Protein AF-A0A221ST46-F1 (afdb_monomer)

Organism: NCBI:txid317577

Foldseek 3Di:
DDDDDPPPPPDPPQVVVVVVLLVLLCVLLVVLLVLLVVLLVLLVVCLVVVDLPVVQVCLVVLVVSLVVNVVVLVVVVVVLVPDDDPVVSPVSVVSSVLSVLLSVLSVVLSCLSNDPDHHGSVSSVVSNVSSVVSNVSSVVSVVVSVVVD

Secondary structure (DSSP, 8-state):
----------SHHHHHHHHHHHHHHHHHHHHHHHHHHHHHHHHHHHHHH---HHHHHHHHHHHHHHHHHHHHHHHHHHHHTS---HHHHHHHHHHHHHHHHHHHHHHHHHHHHSSSSPPPHHHHHHHHHHHHHHHHHHHHHHHHHHTT-

Nearest PDB structures (foldseek):
  7u4t-assembly1_5  TM=3.570E-01  e=5.614E-01  Homo sapiens
  6s37-assembly1_A  TM=5.635E-01  e=2.464E+00  Pseudomonas putida KT2440
  9brq-assembly1_m  TM=3.184E-01  e=1.892E+00  Mus musculus
  7unf-assembly1_4  TM=3.065E-01  e=1.453E+00  Homo sapiens
  6wm4-assembly1_1  TM=3.614E-01  e=2.738E+00  Homo sapiens

Solvent-accessible surface area (backbone atoms only — not comparable to full-atom values): 8547 Å² total; per-residue (Å²): 138,90,86,80,86,80,78,84,87,76,69,80,76,57,62,60,54,55,54,55,44,55,54,50,49,54,64,52,51,51,62,50,48,51,51,41,52,51,54,32,53,54,34,50,52,22,50,71,72,64,50,58,68,71,56,56,74,44,33,68,57,53,53,50,54,54,59,58,47,56,61,53,50,54,53,49,59,56,60,60,76,50,93,60,60,71,75,67,41,51,61,49,47,53,50,50,52,54,50,50,52,40,52,51,51,48,48,53,37,52,50,57,58,54,42,98,56,84,62,49,67,68,55,35,48,51,38,34,52,53,33,48,52,41,41,51,51,49,52,52,52,55,52,54,65,61,76,73,114

pLDDT: mean 78.0, std 14.66, range [41.09, 95.19]

Mean predicted aligned error: 9.21 Å

Radius of gyration: 20.74 Å; Cα contacts (8 Å, |Δi|>4): 78; chains: 1; bounding box: 50×20×80 Å

Sequence (149 aa):
MVLGAVLVLGGAGAQSNDAAMNAKIARLSGPLSALVVEVHQKLYAAATTGDAAPLRQSCAAWTADVKTFDPLFTAEYTAFLTPLNWATATRTYEWLTNVTHLAMDLKVVVGAVCGTNAPTRAELLSAYAVASNASALNRQMALQLQTTK

Structure (mmCIF, N/CA/C/O backbone):
data_AF-A0A221ST46-F1
#
_entry.id   AF-A0A221ST46-F1
#
loop_
_atom_site.group_PDB
_atom_site.id
_atom_site.type_symbol
_atom_site.label_atom_id
_atom_site.label_alt_id
_atom_site.label_comp_id
_atom_site.label_asym_id
_atom_site.label_entity_id
_atom_site.label_seq_id
_atom_site.pdbx_PDB_ins_code
_atom_site.Cartn_x
_atom_site.Cartn_y
_atom_site.Cartn_z
_atom_site.occupancy
_atom_site.B_iso_or_equiv
_atom_site.auth_seq_id
_atom_site.auth_comp_id
_atom_site.auth_asym_id
_atom_site.auth_atom_id
_atom_site.pdbx_PDB_model_num
ATOM 1 N N . MET A 1 1 ? -32.747 -5.914 59.641 1.00 41.09 1 MET A N 1
ATOM 2 C CA . MET A 1 1 ? -32.373 -6.636 58.407 1.00 41.09 1 MET A CA 1
ATOM 3 C C . MET A 1 1 ? -31.447 -5.720 57.625 1.00 41.09 1 MET A C 1
ATOM 5 O O . MET A 1 1 ? -31.880 -4.637 57.262 1.00 41.09 1 MET A O 1
ATOM 9 N N . VAL A 1 2 ? -30.171 -6.081 57.479 1.00 46.41 2 VAL A N 1
ATOM 10 C CA . VAL A 1 2 ? -29.172 -5.310 56.720 1.00 46.41 2 VAL A CA 1
ATOM 11 C C . VAL A 1 2 ? -28.729 -6.179 55.549 1.00 46.41 2 VAL A C 1
ATOM 13 O O . VAL A 1 2 ? -28.072 -7.186 55.774 1.00 46.41 2 VAL A O 1
ATOM 16 N N . LEU A 1 3 ? -29.138 -5.814 54.335 1.00 48.19 3 LEU A N 1
ATOM 17 C CA . LEU A 1 3 ? -28.673 -6.297 53.024 1.00 48.19 3 LEU A CA 1
ATOM 18 C C . LEU A 1 3 ? -29.292 -5.315 52.013 1.00 48.19 3 LEU A C 1
ATOM 20 O O . LEU A 1 3 ? -30.501 -5.131 52.037 1.00 48.19 3 LEU A O 1
ATOM 24 N N . GLY A 1 4 ? -28.604 -4.583 51.143 1.00 42.38 4 GLY A N 1
ATOM 25 C CA . GLY A 1 4 ? -27.230 -4.619 50.653 1.00 42.38 4 GLY A CA 1
ATOM 26 C C . GLY A 1 4 ? -27.321 -4.200 49.182 1.00 42.38 4 GLY A C 1
ATOM 27 O O . GLY A 1 4 ? -27.685 -5.015 48.342 1.00 42.38 4 GLY A O 1
ATOM 28 N N . ALA A 1 5 ? -27.105 -2.917 48.876 1.00 55.50 5 ALA A N 1
ATOM 29 C CA . ALA A 1 5 ? -27.170 -2.399 47.511 1.00 55.50 5 ALA A CA 1
ATOM 30 C C . ALA A 1 5 ? -25.975 -2.929 46.702 1.00 55.50 5 ALA A C 1
ATOM 32 O O . ALA A 1 5 ? -24.837 -2.519 46.921 1.00 55.50 5 ALA A O 1
ATOM 33 N N . VAL A 1 6 ? -26.230 -3.854 45.775 1.00 51.03 6 VAL A N 1
ATOM 34 C CA . VAL A 1 6 ? -25.237 -4.292 44.788 1.00 51.03 6 VAL A CA 1
ATOM 35 C C . VAL A 1 6 ? -25.094 -3.180 43.749 1.00 51.03 6 VAL A C 1
ATOM 37 O O . VAL A 1 6 ? -25.898 -3.051 42.829 1.00 51.03 6 VAL A O 1
ATOM 40 N N . LEU A 1 7 ? -24.073 -2.343 43.926 1.00 48.69 7 LEU A N 1
ATOM 41 C CA . LEU A 1 7 ? -23.600 -1.401 42.915 1.00 48.69 7 LEU A CA 1
ATOM 42 C C . LEU A 1 7 ? -22.943 -2.193 41.776 1.00 48.69 7 LEU A C 1
ATOM 44 O O . LEU A 1 7 ? -21.809 -2.653 41.900 1.00 48.69 7 LEU A O 1
ATOM 48 N N . VAL A 1 8 ? -23.647 -2.345 40.654 1.00 54.66 8 VAL A N 1
ATOM 49 C CA . VAL A 1 8 ? -23.065 -2.834 39.396 1.00 54.66 8 VAL A CA 1
ATOM 50 C C . VAL A 1 8 ? -22.196 -1.716 38.806 1.00 54.66 8 VAL A C 1
ATOM 52 O O . VAL A 1 8 ? -22.624 -0.941 37.957 1.00 54.66 8 VAL A O 1
ATOM 55 N N . LEU A 1 9 ? -20.960 -1.602 39.295 1.00 55.19 9 LEU A N 1
ATOM 56 C CA . LEU A 1 9 ? -19.899 -0.768 38.721 1.00 55.19 9 LEU A CA 1
ATOM 57 C C . LEU A 1 9 ? -19.158 -1.553 37.625 1.00 55.19 9 LEU A C 1
ATOM 59 O O . LEU A 1 9 ? -17.992 -1.904 37.775 1.00 55.19 9 LEU A O 1
ATOM 63 N N . GLY A 1 10 ? -19.837 -1.860 36.520 1.00 48.75 10 GLY A N 1
ATOM 64 C CA . GLY A 1 10 ? -19.230 -2.539 35.373 1.00 48.75 10 GLY A CA 1
ATOM 65 C C . GLY A 1 10 ? -19.700 -1.914 34.067 1.00 48.75 10 GLY A C 1
ATOM 66 O O . GLY A 1 10 ? -20.799 -2.209 33.619 1.00 48.75 10 GLY A O 1
ATOM 67 N N . GLY A 1 11 ? -18.893 -1.041 33.455 1.00 50.38 11 GLY A N 1
ATOM 68 C CA . GLY A 1 11 ? -19.221 -0.526 32.117 1.00 50.38 11 GLY A CA 1
ATOM 69 C C . GLY A 1 11 ? -18.388 0.640 31.582 1.00 50.38 11 GLY A C 1
ATOM 70 O O . GLY A 1 11 ? -18.339 0.826 30.372 1.00 50.38 11 GLY A O 1
ATOM 71 N N . ALA A 1 12 ? -17.683 1.401 32.424 1.00 49.44 12 ALA A N 1
ATOM 72 C CA . ALA A 1 12 ? -16.954 2.584 31.944 1.00 49.44 12 ALA A CA 1
ATOM 73 C C . ALA A 1 12 ? -15.641 2.260 31.192 1.00 49.44 12 ALA A C 1
ATOM 75 O O . ALA A 1 12 ? -15.182 3.064 30.388 1.00 49.44 12 ALA A O 1
ATOM 76 N N . GLY A 1 13 ? -15.041 1.084 31.413 1.00 51.25 13 GLY A N 1
ATOM 77 C CA . GLY A 1 13 ? -13.749 0.709 30.814 1.00 51.25 13 GLY A CA 1
ATOM 78 C C . GLY A 1 13 ? -13.808 0.098 29.405 1.00 51.25 13 GLY A C 1
ATOM 79 O O . GLY A 1 13 ? -12.760 -0.122 28.809 1.00 51.25 13 GLY A O 1
ATOM 80 N N . ALA A 1 14 ? -14.997 -0.208 28.872 1.00 48.97 14 ALA A N 1
ATOM 81 C CA . ALA A 1 14 ? -15.135 -0.876 27.571 1.00 48.97 14 ALA A CA 1
ATOM 82 C C . ALA A 1 14 ? -15.186 0.116 26.390 1.00 48.97 14 ALA A C 1
ATOM 84 O O . ALA A 1 14 ? -14.506 -0.093 25.391 1.00 48.97 14 ALA A O 1
ATOM 85 N N . GLN A 1 15 ? -15.907 1.238 26.527 1.00 51.91 15 GLN A N 1
ATOM 86 C CA . GLN A 1 15 ? -16.048 2.236 25.451 1.00 51.91 15 GLN A CA 1
ATOM 87 C C . GLN A 1 15 ? -14.747 2.985 25.122 1.00 51.91 15 GLN A C 1
ATOM 89 O O . GLN A 1 15 ? -14.538 3.376 23.972 1.00 51.91 15 GLN A O 1
ATOM 94 N N . SER A 1 16 ? -13.858 3.189 26.101 1.00 54.56 16 SER A N 1
ATOM 95 C CA . SER A 1 16 ? -12.590 3.901 25.882 1.00 54.56 16 SER A CA 1
ATOM 96 C C . SER A 1 16 ? -11.632 3.122 24.978 1.00 54.56 16 SER A C 1
ATOM 98 O O . SER A 1 16 ? -10.941 3.721 24.152 1.00 54.56 16 SER A O 1
ATOM 100 N N . ASN A 1 17 ? -11.625 1.792 25.093 1.00 61.56 17 ASN A N 1
ATOM 101 C CA . ASN A 1 17 ? -10.769 0.925 24.291 1.00 61.56 17 ASN A CA 1
ATOM 102 C C . ASN A 1 17 ? -11.250 0.851 22.838 1.00 61.56 17 ASN A C 1
ATOM 104 O O . ASN A 1 17 ? -10.424 0.960 21.937 1.00 61.56 17 ASN A O 1
ATOM 108 N N . ASP A 1 18 ? -12.562 0.772 22.597 1.00 63.28 18 ASP A N 1
ATOM 109 C CA . ASP 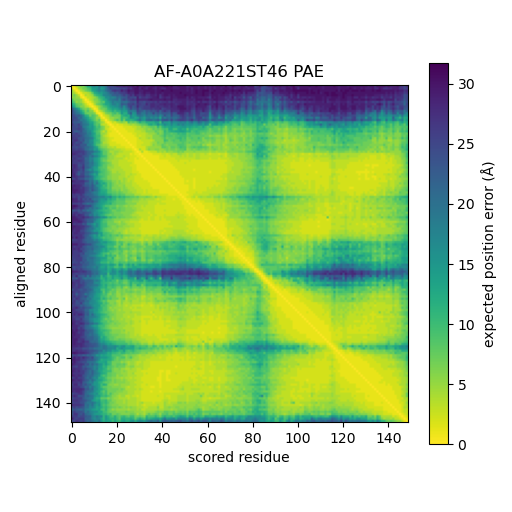A 1 18 ? -13.130 0.732 21.241 1.00 63.28 18 ASP A CA 1
ATOM 110 C C . ASP A 1 18 ? -12.909 2.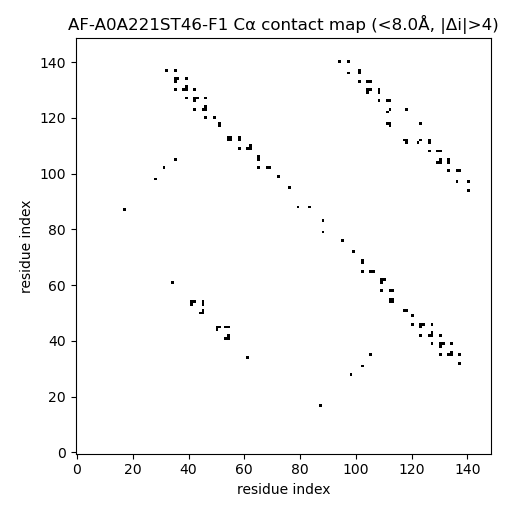056 20.480 1.00 63.28 18 ASP A C 1
ATOM 112 O O . ASP A 1 18 ? -12.592 2.062 19.289 1.00 63.28 18 ASP A O 1
ATOM 116 N N . ALA A 1 19 ? -13.003 3.201 21.165 1.00 67.62 19 ALA A N 1
ATOM 117 C CA . ALA A 1 19 ? -12.742 4.509 20.561 1.00 67.62 19 ALA A CA 1
ATOM 118 C C . ALA A 1 19 ? -11.255 4.711 20.216 1.00 67.62 19 ALA A C 1
ATOM 120 O O . ALA A 1 19 ? -10.924 5.147 19.108 1.00 67.62 19 ALA A O 1
ATOM 121 N N . ALA A 1 20 ? -10.351 4.355 21.137 1.00 67.31 20 ALA A N 1
ATOM 122 C CA . ALA A 1 20 ? -8.912 4.358 20.875 1.00 67.31 20 ALA A CA 1
ATOM 123 C C . ALA A 1 20 ? -8.558 3.407 19.722 1.00 67.31 20 ALA A C 1
ATOM 125 O O . ALA A 1 20 ? -7.685 3.712 18.907 1.00 67.31 20 ALA A O 1
ATOM 126 N N . MET A 1 21 ? -9.284 2.292 19.620 1.00 66.81 21 MET A N 1
ATOM 127 C CA . MET A 1 21 ? -9.094 1.302 18.579 1.00 66.81 21 MET A CA 1
ATOM 128 C C . MET A 1 21 ? -9.465 1.809 17.194 1.00 66.81 21 MET A C 1
ATOM 130 O O . MET A 1 21 ? -8.656 1.780 16.269 1.00 66.81 21 MET A O 1
ATOM 134 N N . ASN A 1 22 ? -10.673 2.348 17.066 1.00 71.44 22 ASN A N 1
ATOM 135 C CA . ASN A 1 22 ? -11.157 2.905 15.811 1.00 71.44 22 ASN A CA 1
ATOM 136 C C . ASN A 1 22 ? -10.280 4.074 15.339 1.00 71.44 22 ASN A C 1
ATOM 138 O O . ASN A 1 22 ? -10.029 4.218 14.142 1.00 71.44 22 ASN A O 1
ATOM 142 N N . ALA A 1 23 ? -9.744 4.871 16.270 1.00 73.25 23 ALA A N 1
ATOM 143 C CA . ALA A 1 23 ? -8.786 5.925 15.951 1.00 73.25 23 ALA A CA 1
ATOM 144 C C . ALA A 1 23 ? -7.456 5.373 15.403 1.00 73.25 23 ALA A C 1
ATOM 146 O O . ALA A 1 23 ? -6.908 5.939 14.456 1.00 73.25 23 ALA A O 1
ATOM 147 N N . LYS A 1 24 ? -6.939 4.270 15.960 1.00 71.12 24 LYS A N 1
ATOM 148 C CA . LYS A 1 24 ? -5.737 3.589 15.448 1.00 71.12 24 LYS A CA 1
ATOM 149 C C . LYS A 1 24 ? -5.972 2.982 14.070 1.00 71.12 24 LYS A C 1
ATOM 151 O O . LYS A 1 24 ? -5.177 3.217 13.163 1.00 71.12 24 LYS A O 1
ATOM 156 N N . ILE A 1 25 ? -7.090 2.275 13.906 1.00 71.88 25 ILE A N 1
ATOM 157 C CA . ILE A 1 25 ? -7.492 1.676 12.634 1.00 71.88 25 ILE A CA 1
ATOM 158 C C . ILE A 1 25 ? -7.547 2.749 11.547 1.00 71.88 25 ILE A C 1
ATOM 160 O O . ILE A 1 25 ? -6.866 2.607 10.538 1.00 71.88 25 ILE A O 1
ATOM 164 N N . ALA A 1 26 ? -8.252 3.860 11.782 1.00 73.75 26 ALA A N 1
ATOM 165 C CA . ALA A 1 26 ? -8.367 4.948 10.812 1.00 73.75 26 ALA A CA 1
ATOM 166 C C . ALA A 1 26 ? -7.010 5.579 10.441 1.00 73.75 26 ALA A C 1
ATOM 168 O O . ALA A 1 26 ? -6.767 5.886 9.271 1.00 73.75 26 ALA A O 1
ATOM 169 N N . ARG A 1 27 ? -6.115 5.759 11.424 1.00 74.81 27 ARG A N 1
ATOM 170 C CA . ARG A 1 27 ? -4.769 6.321 11.210 1.00 74.81 27 ARG A CA 1
ATOM 171 C C . ARG A 1 27 ? -3.883 5.426 10.347 1.00 74.81 27 ARG A C 1
ATOM 173 O O . ARG A 1 27 ? -3.086 5.954 9.581 1.00 74.81 27 ARG A O 1
ATOM 180 N N . LEU A 1 28 ? -4.016 4.106 10.464 1.00 74.38 28 LEU A N 1
ATOM 181 C CA . LEU A 1 28 ? -3.213 3.141 9.707 1.00 74.38 28 LEU A CA 1
ATOM 182 C C . LEU A 1 28 ? -3.844 2.809 8.351 1.00 74.38 28 LEU A C 1
ATOM 184 O O . LEU A 1 28 ? -3.143 2.730 7.345 1.00 74.38 28 LEU A O 1
ATOM 188 N N . SER A 1 29 ? -5.171 2.666 8.301 1.00 78.06 29 SER A N 1
ATOM 189 C CA . SER A 1 29 ? -5.891 2.275 7.089 1.00 78.06 29 SER A CA 1
ATOM 190 C C . SER A 1 29 ? -5.889 3.364 6.021 1.00 78.06 29 SER A C 1
ATOM 192 O O . SER A 1 29 ? -5.891 3.040 4.840 1.00 78.06 29 SER A O 1
ATOM 194 N N . GLY A 1 30 ? -5.887 4.648 6.400 1.00 81.31 30 GLY A N 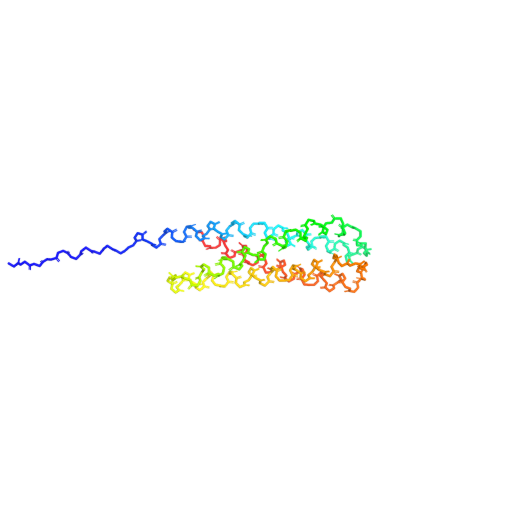1
ATOM 195 C CA . GLY A 1 30 ? -5.909 5.765 5.447 1.00 81.31 30 GLY A CA 1
ATOM 196 C C . GLY A 1 30 ? -4.667 5.817 4.544 1.00 81.31 30 GLY A C 1
ATOM 197 O O . GLY A 1 30 ? -4.802 5.642 3.331 1.00 81.31 30 GLY A O 1
ATOM 198 N N . PRO A 1 31 ? -3.459 6.017 5.106 1.00 86.50 31 PRO A N 1
ATOM 199 C CA . PRO A 1 31 ? -2.216 6.074 4.335 1.00 86.50 31 PRO A CA 1
ATOM 200 C C . PRO A 1 31 ? -1.932 4.784 3.562 1.00 86.50 31 PRO A C 1
ATOM 202 O O . PRO A 1 31 ? -1.534 4.832 2.401 1.00 86.50 31 PRO A O 1
ATOM 205 N N . LEU A 1 32 ? -2.197 3.627 4.177 1.00 85.62 32 LEU A N 1
ATOM 206 C CA . LEU A 1 32 ? -2.004 2.332 3.533 1.00 85.62 32 LEU A CA 1
ATOM 207 C C . LEU A 1 32 ? -2.938 2.160 2.326 1.00 85.62 32 LEU A C 1
ATOM 209 O O . LEU A 1 32 ? -2.488 1.793 1.245 1.00 85.62 32 LEU A O 1
ATOM 213 N N . SER A 1 33 ? -4.224 2.487 2.483 1.00 88.12 33 SER A N 1
ATOM 214 C CA . SER A 1 33 ? -5.210 2.443 1.398 1.00 88.12 33 SER A CA 1
ATOM 215 C C . SER A 1 33 ? -4.818 3.350 0.231 1.00 88.12 33 SER A C 1
ATOM 217 O O . SER A 1 33 ? -4.904 2.936 -0.926 1.00 88.12 33 SER A O 1
ATOM 219 N N . ALA A 1 34 ? -4.331 4.560 0.525 1.00 89.00 34 ALA A N 1
ATOM 220 C CA . ALA A 1 34 ? -3.848 5.487 -0.494 1.00 89.00 34 ALA A CA 1
ATOM 221 C C . ALA A 1 34 ? -2.665 4.899 -1.282 1.00 89.00 34 ALA A C 1
ATOM 223 O O . ALA A 1 34 ? -2.702 4.895 -2.513 1.00 89.00 34 ALA A O 1
ATOM 224 N N . LEU A 1 35 ? -1.676 4.325 -0.586 1.00 91.56 35 LEU A N 1
ATOM 225 C CA . LEU A 1 35 ? -0.522 3.689 -1.222 1.00 91.56 35 LEU A CA 1
ATOM 226 C C . LEU A 1 35 ? -0.935 2.506 -2.112 1.00 91.56 35 LEU A C 1
ATOM 228 O O . LEU A 1 35 ? -0.466 2.397 -3.242 1.00 91.56 35 LEU A O 1
ATOM 232 N N . VAL A 1 36 ? -1.849 1.644 -1.651 1.00 92.06 36 VAL A N 1
ATOM 233 C CA . VAL A 1 36 ? -2.365 0.512 -2.448 1.00 92.06 36 VAL A CA 1
ATOM 234 C C . VAL A 1 36 ? -3.002 0.985 -3.743 1.00 92.06 36 VAL A C 1
ATOM 236 O O . VAL A 1 36 ? -2.744 0.423 -4.809 1.00 92.06 36 VAL A O 1
ATOM 239 N N . VAL A 1 37 ? -3.859 2.002 -3.654 1.00 92.31 37 VAL A N 1
ATOM 240 C CA . VAL A 1 37 ? -4.556 2.553 -4.818 1.00 92.31 37 VAL A CA 1
ATOM 241 C C . VAL A 1 37 ? -3.556 3.164 -5.794 1.00 92.31 37 VAL A C 1
ATOM 243 O O . VAL A 1 37 ? -3.646 2.900 -6.993 1.00 92.31 37 VAL A O 1
ATOM 246 N N . GLU A 1 38 ? -2.582 3.922 -5.296 1.00 94.19 38 GLU A N 1
ATOM 247 C CA . GLU A 1 38 ? -1.541 4.527 -6.124 1.00 94.19 38 GLU A CA 1
ATOM 248 C C . GLU A 1 38 ? -0.697 3.468 -6.850 1.00 94.19 38 GLU A C 1
ATOM 250 O O . GLU A 1 38 ? -0.545 3.530 -8.075 1.00 94.19 38 GLU A O 1
ATOM 255 N N . VAL A 1 39 ? -0.181 2.476 -6.115 1.00 93.69 39 VAL A N 1
ATOM 256 C CA . VAL A 1 39 ? 0.627 1.377 -6.668 1.00 93.69 39 VAL A CA 1
ATOM 257 C C . VAL A 1 39 ? -0.163 0.626 -7.736 1.00 93.69 39 VAL A C 1
ATOM 259 O O . VAL A 1 39 ? 0.349 0.406 -8.834 1.00 93.69 39 VAL A O 1
ATOM 262 N N . HIS A 1 40 ? -1.430 0.303 -7.464 1.00 94.50 40 HIS A N 1
ATOM 263 C CA . HIS A 1 40 ? -2.310 -0.362 -8.423 1.00 94.50 40 HIS A CA 1
ATOM 264 C C . HIS A 1 40 ? -2.491 0.454 -9.711 1.00 94.50 40 HIS A C 1
ATOM 266 O O . HIS A 1 40 ? -2.335 -0.085 -10.807 1.00 94.50 40 HIS A O 1
ATOM 272 N N . GLN A 1 41 ? -2.801 1.750 -9.601 1.00 95.19 41 GLN A N 1
ATOM 273 C CA . GLN A 1 41 ? -3.034 2.617 -10.761 1.00 95.19 41 GLN A CA 1
ATOM 274 C C . GLN A 1 41 ? -1.779 2.775 -11.624 1.00 95.19 41 GLN A C 1
ATOM 276 O O . GLN A 1 41 ? -1.852 2.652 -12.850 1.00 95.19 41 GLN A O 1
ATOM 281 N N . LYS A 1 42 ? -0.617 3.010 -11.002 1.00 94.19 42 LYS A N 1
ATOM 282 C CA . LYS A 1 42 ? 0.640 3.164 -11.744 1.00 94.19 42 LYS A CA 1
ATOM 283 C C . LYS A 1 42 ? 1.092 1.848 -12.379 1.00 94.19 42 LYS A C 1
ATOM 285 O O . LYS A 1 42 ? 1.574 1.866 -13.511 1.00 94.19 42 LYS A O 1
ATOM 290 N N . LEU A 1 43 ? 0.889 0.708 -11.712 1.00 93.00 43 LEU A N 1
ATOM 291 C CA . LEU A 1 43 ? 1.158 -0.611 -12.294 1.00 93.00 43 LEU A CA 1
ATOM 292 C C . LEU A 1 43 ? 0.241 -0.936 -13.463 1.00 93.00 43 LEU A C 1
ATOM 294 O O . LEU A 1 43 ? 0.719 -1.441 -14.472 1.00 93.00 43 LEU A O 1
ATOM 298 N N . TYR A 1 44 ? -1.049 -0.624 -13.357 1.00 93.94 44 TYR A N 1
ATOM 299 C CA . TYR A 1 44 ? -1.985 -0.797 -14.463 1.00 93.94 44 TYR A CA 1
ATOM 300 C C . TYR A 1 44 ? -1.539 -0.007 -15.699 1.00 93.94 44 TYR A C 1
ATOM 302 O O . TYR A 1 44 ? -1.487 -0.554 -16.805 1.00 93.94 44 TYR A O 1
ATOM 310 N N . ALA A 1 45 ? -1.162 1.262 -15.507 1.00 93.12 45 ALA A N 1
ATOM 311 C CA . ALA A 1 45 ? -0.657 2.104 -16.585 1.00 93.12 45 ALA A CA 1
ATOM 312 C C . ALA A 1 45 ? 0.597 1.488 -17.226 1.00 93.12 45 ALA A C 1
ATOM 314 O O . ALA A 1 45 ? 0.618 1.279 -18.437 1.00 93.12 45 ALA A O 1
ATOM 315 N N . ALA A 1 46 ? 1.589 1.109 -16.414 1.00 91.75 46 ALA A N 1
ATOM 316 C CA . ALA A 1 46 ? 2.830 0.498 -16.886 1.00 91.75 46 ALA A CA 1
ATOM 317 C C . ALA A 1 46 ? 2.617 -0.861 -17.576 1.00 91.75 46 ALA A C 1
ATOM 319 O O . ALA A 1 46 ? 3.249 -1.144 -18.589 1.00 91.75 46 ALA A O 1
ATOM 320 N N . ALA A 1 47 ? 1.713 -1.706 -17.075 1.00 89.69 47 ALA A N 1
ATOM 321 C CA . ALA A 1 47 ? 1.396 -3.000 -17.681 1.00 89.69 47 ALA A CA 1
ATOM 322 C C . ALA A 1 47 ? 0.667 -2.851 -19.030 1.00 89.69 47 ALA A C 1
ATOM 324 O O . ALA A 1 47 ? 0.848 -3.676 -19.932 1.00 89.69 47 ALA A O 1
ATOM 325 N N . THR A 1 48 ? -0.130 -1.789 -19.178 1.00 91.44 48 THR A N 1
ATOM 326 C CA . THR A 1 48 ? -0.859 -1.475 -20.413 1.00 91.44 48 THR A CA 1
ATOM 327 C C . THR A 1 48 ? 0.069 -0.894 -21.478 1.00 91.44 48 THR A C 1
ATOM 329 O O . THR A 1 48 ? 0.028 -1.326 -22.630 1.00 91.44 48 THR A O 1
ATOM 332 N N . THR A 1 49 ? 0.927 0.060 -21.105 1.00 91.19 49 THR A N 1
ATOM 333 C CA . THR A 1 49 ? 1.832 0.752 -22.039 1.00 91.19 49 THR A CA 1
ATOM 334 C C . THR A 1 49 ? 3.149 0.012 -22.269 1.00 91.19 49 THR A C 1
ATOM 336 O O . THR A 1 49 ? 3.800 0.223 -23.288 1.00 91.19 49 THR A O 1
ATOM 339 N N . GLY A 1 50 ? 3.551 -0.852 -21.337 1.00 87.12 50 GLY A N 1
ATOM 340 C CA . GLY A 1 50 ? 4.884 -1.451 -21.291 1.00 87.12 50 GLY A CA 1
ATOM 341 C C . GLY A 1 50 ? 5.978 -0.503 -20.782 1.00 87.12 50 GLY A C 1
ATOM 342 O O . GLY A 1 50 ? 7.147 -0.882 -20.813 1.00 87.12 50 GLY A O 1
ATOM 343 N N . ASP A 1 51 ? 5.634 0.705 -20.321 1.00 90.00 51 ASP A N 1
ATOM 344 C CA . ASP A 1 51 ? 6.597 1.690 -19.823 1.00 90.00 51 ASP A CA 1
ATOM 345 C C . ASP A 1 51 ? 6.695 1.671 -18.289 1.00 90.00 51 ASP A C 1
ATOM 347 O O . ASP A 1 51 ? 5.783 2.087 -17.574 1.00 90.00 51 ASP A O 1
ATOM 351 N N . ALA A 1 52 ? 7.843 1.219 -17.778 1.00 89.56 52 ALA A N 1
ATOM 352 C CA . ALA A 1 52 ? 8.149 1.183 -16.349 1.00 89.56 52 ALA A CA 1
ATOM 353 C C . ALA A 1 52 ? 8.816 2.470 -15.818 1.00 89.56 52 ALA A C 1
ATOM 355 O O . ALA A 1 52 ? 9.102 2.565 -14.622 1.00 89.56 52 ALA A O 1
ATOM 356 N N . ALA A 1 53 ? 9.105 3.472 -16.658 1.00 88.75 53 ALA A N 1
ATOM 357 C CA . ALA A 1 53 ? 9.753 4.707 -16.211 1.00 88.75 53 ALA A CA 1
ATOM 358 C C . ALA A 1 53 ? 8.979 5.456 -15.102 1.00 88.75 53 ALA A C 1
ATOM 360 O O . ALA A 1 53 ? 9.625 5.848 -14.123 1.00 88.75 53 ALA A O 1
ATOM 361 N N . PRO A 1 54 ? 7.637 5.591 -15.156 1.00 89.81 54 PRO A N 1
ATOM 362 C CA . PRO A 1 54 ? 6.866 6.246 -14.093 1.00 89.81 54 PRO A CA 1
ATOM 363 C C . PRO A 1 54 ? 6.921 5.506 -12.748 1.00 89.81 54 PRO A C 1
ATOM 365 O O . PRO A 1 54 ? 6.880 6.122 -11.680 1.00 89.81 54 PRO A O 1
ATOM 368 N N . LEU A 1 55 ? 7.050 4.176 -12.785 1.00 91.19 55 LEU A N 1
ATOM 369 C CA . LEU A 1 55 ? 7.186 3.364 -11.577 1.00 91.19 55 LEU A CA 1
ATOM 370 C C . LEU A 1 55 ? 8.498 3.675 -10.854 1.00 91.19 55 LEU A C 1
ATOM 372 O O . LEU A 1 55 ? 8.502 3.897 -9.646 1.00 91.19 55 LEU A O 1
ATOM 376 N N . ARG A 1 56 ? 9.599 3.799 -11.606 1.00 88.06 56 ARG A N 1
ATOM 377 C CA . ARG A 1 56 ? 10.926 4.112 -11.049 1.00 88.06 56 ARG A CA 1
ATOM 378 C C . ARG A 1 56 ? 10.972 5.461 -10.334 1.00 88.06 56 ARG A C 1
ATOM 380 O O . ARG A 1 56 ? 11.633 5.575 -9.309 1.00 88.06 56 ARG A O 1
ATOM 387 N N . GLN A 1 57 ? 10.233 6.459 -10.819 1.00 91.19 57 GLN A N 1
ATOM 388 C CA . GLN A 1 57 ? 10.116 7.762 -10.145 1.00 91.19 57 GLN A CA 1
ATOM 389 C C . GLN A 1 57 ? 9.411 7.661 -8.786 1.00 91.19 57 GLN A C 1
ATOM 391 O O . GLN A 1 57 ? 9.650 8.473 -7.898 1.00 91.19 57 GLN A O 1
ATOM 396 N N . SER A 1 58 ? 8.562 6.647 -8.617 1.00 93.62 58 SER A N 1
ATOM 397 C CA . SER A 1 58 ? 7.777 6.424 -7.399 1.00 93.62 58 SER A CA 1
ATOM 398 C C . SER A 1 58 ? 8.510 5.536 -6.385 1.00 93.62 58 SER A C 1
ATOM 400 O O . SER A 1 58 ? 8.146 5.501 -5.213 1.00 93.62 58 SER A O 1
ATOM 402 N N . CYS A 1 59 ? 9.582 4.857 -6.803 1.00 92.00 59 CYS A N 1
ATOM 403 C CA . CYS A 1 59 ? 10.255 3.836 -6.006 1.00 92.00 59 CYS A CA 1
ATOM 404 C C . CYS A 1 59 ? 10.859 4.329 -4.693 1.00 92.00 59 CYS A C 1
ATOM 406 O O . CYS A 1 59 ? 10.768 3.626 -3.686 1.00 92.00 59 CYS A O 1
ATOM 408 N N . ALA A 1 60 ? 11.461 5.520 -4.677 1.00 91.75 60 ALA A N 1
ATOM 409 C CA . ALA A 1 60 ? 12.030 6.075 -3.451 1.00 91.75 60 ALA A CA 1
ATOM 410 C C . ALA A 1 60 ? 10.944 6.325 -2.390 1.00 91.75 60 ALA A C 1
ATOM 412 O O . ALA A 1 60 ? 11.121 5.936 -1.236 1.00 91.75 60 ALA A O 1
ATOM 413 N N . ALA A 1 61 ? 9.813 6.907 -2.803 1.00 93.00 61 ALA A N 1
ATOM 414 C CA . ALA A 1 61 ? 8.670 7.172 -1.934 1.00 93.00 61 ALA A CA 1
ATOM 415 C C . ALA A 1 61 ? 8.036 5.864 -1.441 1.00 93.00 61 ALA A C 1
ATOM 417 O O . ALA A 1 61 ? 7.994 5.621 -0.241 1.00 93.00 61 ALA A O 1
ATOM 418 N N . TRP A 1 62 ? 7.680 4.957 -2.355 1.00 93.38 62 TRP A N 1
ATOM 419 C CA . TRP A 1 62 ? 7.055 3.681 -1.998 1.00 93.38 62 TRP A CA 1
ATOM 420 C C . TRP A 1 62 ? 7.918 2.829 -1.070 1.00 93.38 62 TRP A C 1
ATOM 422 O O . TRP A 1 62 ? 7.412 2.217 -0.134 1.00 93.38 62 TRP A O 1
ATOM 432 N N . THR A 1 63 ? 9.235 2.802 -1.293 1.00 91.81 63 THR A N 1
ATOM 433 C CA . THR A 1 63 ? 10.160 2.071 -0.418 1.00 91.81 63 THR A CA 1
ATOM 434 C C . THR A 1 63 ? 10.210 2.687 0.979 1.00 91.81 63 THR A C 1
ATOM 436 O O . THR A 1 63 ? 10.309 1.953 1.964 1.00 91.81 63 THR A O 1
ATOM 439 N N . ALA A 1 64 ? 10.164 4.018 1.085 1.00 89.88 64 ALA A N 1
ATOM 440 C CA . ALA A 1 64 ? 10.102 4.698 2.373 1.00 89.88 64 ALA A CA 1
ATOM 441 C C . ALA A 1 64 ? 8.779 4.391 3.088 1.00 89.88 64 ALA A C 1
ATOM 443 O O . ALA A 1 64 ? 8.810 3.949 4.235 1.00 89.88 64 ALA A O 1
ATOM 444 N N . ASP A 1 65 ? 7.647 4.511 2.395 1.00 89.81 65 ASP A N 1
ATOM 445 C CA . ASP A 1 65 ? 6.322 4.251 2.959 1.00 89.81 65 ASP A CA 1
ATOM 446 C C . ASP A 1 65 ? 6.205 2.802 3.456 1.00 89.81 65 ASP A C 1
ATOM 448 O O . ASP A 1 65 ? 5.899 2.570 4.626 1.00 89.81 65 ASP A O 1
ATOM 452 N N . VAL A 1 66 ? 6.571 1.809 2.636 1.00 88.12 66 VAL A N 1
ATOM 453 C CA . VAL A 1 66 ? 6.583 0.388 3.042 1.00 88.12 66 VAL A CA 1
ATOM 454 C C . VAL A 1 66 ? 7.458 0.155 4.280 1.00 88.12 66 VAL A C 1
ATOM 456 O O . VAL A 1 66 ? 7.060 -0.582 5.183 1.00 88.12 66 VAL A O 1
ATOM 459 N N . LYS A 1 67 ? 8.627 0.806 4.374 1.00 86.00 67 LYS A N 1
ATOM 460 C CA . LYS A 1 67 ? 9.499 0.710 5.559 1.00 86.00 67 LYS A CA 1
ATOM 461 C C . LYS A 1 67 ? 8.875 1.316 6.811 1.00 86.00 67 LYS A C 1
ATOM 463 O O . LYS A 1 67 ? 9.163 0.829 7.899 1.00 86.00 67 LYS A O 1
ATOM 468 N N . THR A 1 68 ? 8.062 2.363 6.686 1.00 84.50 68 THR A N 1
ATOM 469 C CA . THR A 1 68 ? 7.370 2.952 7.845 1.00 84.50 68 THR A CA 1
ATOM 470 C C . THR A 1 68 ? 6.283 2.037 8.390 1.00 84.50 68 THR A C 1
ATOM 472 O O . THR A 1 68 ? 6.090 1.956 9.601 1.00 84.50 68 THR A O 1
ATOM 475 N N . PHE A 1 69 ? 5.618 1.300 7.506 1.00 78.50 69 PHE A N 1
ATOM 476 C CA . PHE A 1 69 ? 4.521 0.416 7.856 1.00 78.50 69 PHE A CA 1
ATOM 477 C C . PHE A 1 69 ? 4.972 -0.849 8.617 1.00 78.50 69 PHE A C 1
ATOM 479 O O . PHE A 1 69 ? 4.305 -1.253 9.566 1.00 78.50 69 PHE A O 1
ATOM 486 N N . ASP A 1 70 ? 6.126 -1.432 8.273 1.00 71.00 70 ASP A N 1
ATOM 487 C CA . ASP A 1 70 ? 6.654 -2.686 8.858 1.00 71.00 70 ASP A CA 1
ATOM 488 C C . ASP A 1 70 ? 6.783 -2.662 10.416 1.00 71.00 70 ASP A C 1
ATOM 490 O O . ASP A 1 70 ? 6.171 -3.494 11.103 1.00 71.00 70 ASP A O 1
ATOM 494 N N . PRO A 1 71 ? 7.478 -1.682 11.041 1.00 70.56 71 PRO A N 1
ATOM 495 C CA . PRO A 1 71 ? 7.573 -1.598 12.501 1.00 70.56 71 PRO A CA 1
ATOM 496 C C . PRO A 1 71 ? 6.268 -1.139 13.164 1.00 70.56 71 PRO A C 1
ATOM 498 O O . PRO A 1 71 ? 5.983 -1.562 14.285 1.00 70.56 71 PRO A O 1
ATOM 501 N N . LEU A 1 72 ? 5.465 -0.304 12.490 1.00 68.44 72 LEU A N 1
ATOM 502 C CA . LEU A 1 72 ? 4.167 0.142 13.005 1.00 68.44 72 LEU A CA 1
ATOM 503 C C . LEU A 1 72 ? 3.211 -1.045 13.173 1.00 68.44 72 LEU A C 1
ATOM 505 O O . LEU A 1 72 ? 2.581 -1.173 14.220 1.00 68.44 72 LEU A O 1
ATOM 509 N N . PHE A 1 73 ? 3.156 -1.957 12.200 1.00 68.81 73 PHE A N 1
ATOM 510 C CA . PHE A 1 73 ? 2.319 -3.153 12.305 1.00 68.81 73 PHE A CA 1
ATOM 511 C C . PHE A 1 73 ? 2.804 -4.118 13.374 1.00 68.81 73 PHE A C 1
ATOM 513 O O . PHE A 1 73 ? 1.987 -4.638 14.128 1.00 68.81 73 PHE A O 1
ATOM 520 N N . THR A 1 74 ? 4.116 -4.319 13.489 1.00 69.88 74 THR A N 1
ATOM 521 C CA . THR A 1 74 ? 4.689 -5.192 14.524 1.00 69.88 74 THR A CA 1
ATOM 522 C C . THR A 1 74 ? 4.367 -4.676 15.930 1.00 69.88 74 THR A C 1
ATOM 524 O O . THR A 1 74 ? 3.954 -5.447 16.802 1.00 69.88 74 THR A O 1
ATOM 527 N N . ALA A 1 75 ? 4.512 -3.366 16.154 1.00 71.06 75 ALA A N 1
ATOM 528 C CA . ALA A 1 75 ? 4.214 -2.741 17.438 1.00 71.06 75 ALA A CA 1
ATOM 529 C C . ALA A 1 75 ? 2.722 -2.832 17.787 1.00 71.06 75 ALA A C 1
ATOM 531 O O . ALA A 1 75 ? 2.372 -3.219 18.903 1.00 71.06 75 ALA A O 1
ATOM 532 N N . GLU A 1 76 ? 1.846 -2.527 16.829 1.00 69.50 76 GLU A N 1
ATOM 533 C CA . GLU A 1 76 ? 0.403 -2.596 17.042 1.00 69.50 76 GLU A CA 1
ATOM 534 C C . GLU A 1 76 ? -0.033 -4.045 17.279 1.00 69.50 76 GLU A C 1
ATOM 536 O O . GLU A 1 76 ? -0.630 -4.317 18.317 1.00 69.50 76 GLU A O 1
ATOM 541 N N . TYR A 1 77 ? 0.359 -4.997 16.421 1.00 66.38 77 TYR A N 1
ATOM 542 C CA . TYR A 1 77 ? 0.059 -6.429 16.583 1.00 66.38 77 TYR A CA 1
ATOM 543 C C . TYR A 1 77 ? 0.468 -6.965 17.966 1.00 66.38 77 TYR A C 1
ATOM 545 O O . TYR A 1 77 ? -0.278 -7.716 18.590 1.00 66.38 77 TYR A O 1
ATOM 553 N N . THR A 1 78 ? 1.619 -6.531 18.490 1.00 67.31 78 THR A N 1
ATOM 554 C CA . THR A 1 78 ? 2.077 -6.916 19.836 1.00 67.31 78 THR A CA 1
ATOM 555 C C . THR A 1 78 ? 1.209 -6.293 20.934 1.00 67.31 78 THR A C 1
ATOM 557 O O . THR A 1 78 ? 0.819 -6.984 21.873 1.00 67.31 78 THR A O 1
ATOM 560 N N . ALA A 1 79 ? 0.852 -5.010 20.804 1.00 65.00 79 ALA A N 1
ATOM 561 C CA . ALA A 1 79 ? -0.028 -4.321 21.750 1.00 65.00 79 ALA A CA 1
ATOM 562 C C . ALA A 1 79 ? -1.445 -4.926 21.799 1.00 65.00 79 ALA A C 1
ATOM 564 O O . ALA A 1 79 ? -2.116 -4.841 22.829 1.00 65.00 79 ALA A O 1
ATOM 565 N N . PHE A 1 80 ? -1.881 -5.573 20.716 1.00 61.69 80 PHE A N 1
ATOM 566 C CA . PHE A 1 80 ? -3.180 -6.237 20.596 1.00 61.69 80 PHE A CA 1
ATOM 567 C C . PHE A 1 80 ? -3.308 -7.574 21.314 1.00 61.69 80 PHE A C 1
ATOM 569 O O . PHE A 1 80 ? -4.412 -7.945 21.710 1.00 61.69 80 PHE A O 1
ATOM 576 N N . LEU A 1 81 ? -2.203 -8.300 21.482 1.00 59.19 81 LEU A N 1
ATOM 577 C CA . LEU A 1 81 ? -2.204 -9.581 22.192 1.00 59.19 81 LEU A CA 1
ATOM 578 C C . LEU A 1 81 ? -2.294 -9.400 23.719 1.00 59.19 81 LEU A C 1
ATOM 580 O O . LEU A 1 81 ? -2.538 -10.360 24.447 1.00 59.19 81 LEU A O 1
ATOM 584 N N . THR A 1 82 ? -2.143 -8.168 24.208 1.00 59.62 82 THR A N 1
ATOM 585 C CA . THR A 1 82 ? -2.397 -7.772 25.600 1.00 59.62 82 THR A CA 1
ATOM 586 C C . THR A 1 82 ? -3.885 -7.437 25.821 1.00 59.62 82 THR A C 1
ATOM 588 O O . THR A 1 82 ? -4.555 -6.943 24.920 1.00 59.62 82 THR A O 1
ATOM 591 N N . PRO A 1 83 ? -4.457 -7.750 26.995 1.00 52.16 83 PRO A N 1
ATOM 592 C CA . PRO A 1 83 ? -5.752 -8.419 27.137 1.00 52.16 83 PRO A CA 1
ATOM 593 C C . PRO A 1 83 ? -6.957 -7.562 26.707 1.00 52.16 83 PRO A C 1
ATOM 595 O O . PRO A 1 83 ? -7.441 -6.719 27.463 1.00 52.16 83 PRO A O 1
ATOM 598 N N . LEU A 1 84 ? -7.495 -7.839 25.517 1.00 55.06 84 LEU A N 1
ATOM 599 C CA . LEU A 1 84 ? -8.821 -7.396 25.073 1.00 55.06 84 LEU A CA 1
ATOM 600 C C . LEU A 1 84 ? -9.886 -8.451 25.415 1.00 55.06 84 LEU A C 1
ATOM 602 O O . LEU A 1 84 ? -9.599 -9.644 25.515 1.00 55.06 84 LEU A O 1
ATOM 606 N N . ASN A 1 85 ? -11.144 -8.023 25.568 1.00 60.41 85 ASN A N 1
ATOM 607 C CA . ASN A 1 85 ? -12.269 -8.960 25.582 1.00 60.41 85 ASN A CA 1
ATOM 608 C C . ASN A 1 85 ? -12.336 -9.714 24.230 1.00 60.41 85 ASN A C 1
ATOM 610 O O . ASN A 1 85 ? -11.954 -9.173 23.190 1.00 60.41 85 ASN A O 1
ATOM 614 N N . TRP A 1 86 ? -12.838 -10.951 24.235 1.00 54.34 86 TRP A N 1
ATOM 615 C CA . TRP A 1 86 ? -12.792 -11.845 23.069 1.00 54.34 86 TRP A CA 1
ATOM 616 C C . TRP A 1 86 ? -13.525 -11.308 21.826 1.00 54.34 86 TRP A C 1
ATOM 618 O O . TRP A 1 86 ? -13.064 -11.521 20.709 1.00 54.34 86 TRP A O 1
ATOM 628 N N . ALA A 1 87 ? -14.634 -10.580 21.992 1.00 60.25 87 ALA A N 1
ATOM 629 C CA . ALA A 1 87 ? -15.445 -10.100 20.869 1.00 60.25 87 ALA A CA 1
ATOM 6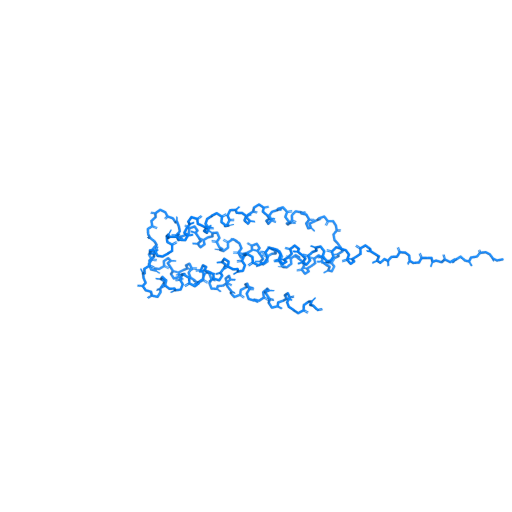30 C C . ALA A 1 87 ? -14.804 -8.910 20.130 1.00 60.25 87 ALA A C 1
ATOM 632 O O . ALA A 1 87 ? -14.831 -8.855 18.898 1.00 60.25 87 ALA A O 1
ATOM 633 N N . THR A 1 88 ? -14.202 -7.971 20.869 1.00 62.78 88 THR A N 1
ATOM 634 C CA . THR A 1 88 ? -13.397 -6.878 20.302 1.00 62.78 88 THR A CA 1
ATOM 635 C C . THR A 1 88 ? -12.090 -7.428 19.718 1.00 62.78 88 THR A C 1
ATOM 637 O O . THR A 1 88 ? -11.625 -6.946 18.683 1.00 62.78 88 THR A O 1
ATOM 640 N N . ALA A 1 89 ? -11.534 -8.489 20.314 1.00 63.31 89 ALA A N 1
ATOM 641 C CA . ALA A 1 89 ? -10.332 -9.148 19.815 1.00 63.31 89 ALA A CA 1
ATOM 642 C C . ALA A 1 89 ? -10.532 -9.790 18.430 1.00 63.31 89 ALA A C 1
ATOM 644 O O . ALA A 1 89 ? -9.691 -9.578 17.566 1.00 63.31 89 ALA A O 1
ATOM 645 N N . THR A 1 90 ? -11.636 -10.503 18.161 1.00 70.56 90 THR A N 1
ATOM 646 C CA . THR A 1 90 ? -11.824 -11.210 16.872 1.00 70.56 90 THR A CA 1
ATOM 647 C C . THR A 1 90 ? -11.880 -10.275 15.663 1.00 70.56 90 THR A C 1
ATOM 649 O O . THR A 1 90 ? -11.142 -10.476 14.702 1.00 70.56 90 THR A O 1
ATOM 652 N N . ARG A 1 91 ? -12.720 -9.230 15.70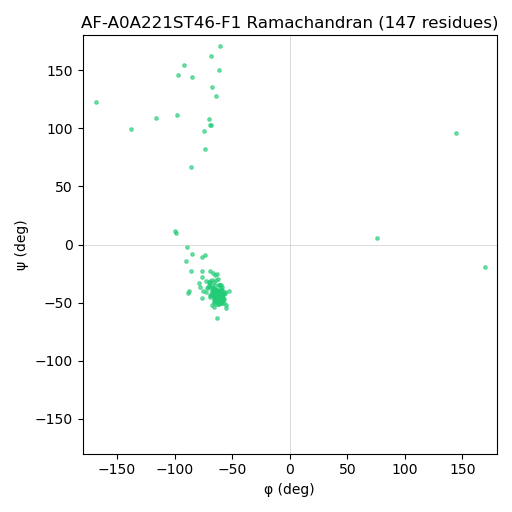2 1.00 66.38 91 ARG A N 1
ATOM 653 C CA . ARG A 1 91 ? -12.840 -8.276 14.580 1.00 66.38 91 ARG A CA 1
ATOM 654 C C . ARG A 1 91 ? -11.545 -7.511 14.341 1.00 66.38 91 ARG A C 1
ATOM 656 O O . ARG A 1 91 ? -11.155 -7.275 13.201 1.00 66.38 91 ARG A O 1
ATOM 663 N N . THR A 1 92 ? -10.869 -7.144 15.423 1.00 71.12 92 THR A N 1
ATOM 664 C CA . THR A 1 92 ? -9.601 -6.427 15.321 1.00 71.12 92 THR A CA 1
ATOM 665 C C . THR A 1 92 ? -8.481 -7.328 14.814 1.00 71.12 92 THR A C 1
ATOM 667 O O . THR A 1 92 ? -7.658 -6.891 14.017 1.00 71.12 92 THR A O 1
ATOM 670 N N . TYR A 1 93 ? -8.480 -8.596 15.224 1.00 72.81 93 TYR A N 1
ATOM 671 C CA . TYR A 1 93 ? -7.555 -9.603 14.728 1.00 72.81 93 TYR A CA 1
ATOM 672 C C . TYR A 1 93 ? -7.715 -9.816 13.220 1.00 72.81 93 TYR A C 1
ATOM 674 O O . TYR A 1 93 ? -6.731 -9.724 12.499 1.00 72.81 93 TYR A O 1
ATOM 682 N N . GLU A 1 94 ? -8.944 -10.001 12.727 1.00 76.69 94 GLU A N 1
ATOM 683 C CA . GLU A 1 94 ? -9.213 -10.133 11.288 1.00 76.69 94 GLU A CA 1
ATOM 684 C C . GLU A 1 94 ? -8.739 -8.899 10.504 1.00 76.69 94 GLU A C 1
ATOM 686 O O . GLU A 1 94 ? -8.062 -9.026 9.480 1.00 76.69 94 GLU A O 1
ATOM 691 N N . TRP A 1 95 ? -9.030 -7.696 11.011 1.00 78.31 95 TRP A N 1
ATOM 692 C CA . TRP A 1 95 ? -8.541 -6.459 10.406 1.00 78.31 95 TRP A CA 1
ATOM 693 C C . TRP A 1 95 ? -7.008 -6.410 10.366 1.00 78.31 95 TRP A C 1
ATOM 695 O O . TRP A 1 95 ? -6.444 -6.150 9.304 1.00 78.31 95 TRP A O 1
ATOM 705 N N . LEU A 1 96 ? -6.329 -6.708 11.480 1.00 75.75 96 LEU A N 1
ATOM 706 C CA . LEU A 1 96 ? -4.864 -6.747 11.552 1.00 75.75 96 LEU A CA 1
ATOM 707 C C . LEU A 1 96 ? -4.278 -7.750 10.567 1.00 75.75 96 LEU A C 1
ATOM 709 O O . LEU A 1 96 ? -3.339 -7.414 9.854 1.00 75.75 96 LEU A O 1
ATOM 713 N N . THR A 1 97 ? -4.842 -8.956 10.493 1.00 80.44 97 THR A N 1
ATOM 714 C CA . THR A 1 97 ? -4.417 -9.982 9.540 1.00 80.44 97 THR A CA 1
ATOM 715 C C . THR A 1 97 ? -4.503 -9.453 8.111 1.00 80.44 97 THR A C 1
ATOM 717 O O . THR A 1 97 ? -3.508 -9.489 7.388 1.00 80.44 97 THR A O 1
ATOM 720 N N . ASN A 1 98 ? -5.642 -8.879 7.716 1.00 83.81 98 ASN A N 1
ATOM 721 C CA . ASN A 1 98 ? -5.825 -8.330 6.370 1.00 83.81 98 ASN A CA 1
ATOM 722 C C . ASN A 1 98 ? -4.857 -7.172 6.071 1.00 83.81 98 ASN A C 1
ATOM 724 O O . ASN A 1 98 ? -4.272 -7.119 4.989 1.00 83.81 98 ASN A O 1
ATOM 728 N N . VAL A 1 99 ? -4.629 -6.280 7.042 1.00 79.19 99 VAL A N 1
ATOM 729 C CA . VAL A 1 99 ? -3.632 -5.202 6.947 1.00 79.19 99 VAL A CA 1
ATOM 730 C C . VAL A 1 99 ? -2.221 -5.762 6.742 1.00 79.19 99 VAL A C 1
ATOM 732 O O . VAL A 1 99 ? -1.497 -5.286 5.869 1.00 79.19 99 VAL A O 1
ATOM 735 N N . THR A 1 100 ? -1.826 -6.776 7.514 1.00 81.00 100 THR A N 1
ATOM 736 C CA . THR A 1 100 ? -0.508 -7.415 7.404 1.00 81.00 100 THR A CA 1
ATOM 737 C C . THR A 1 100 ? -0.321 -8.080 6.044 1.00 81.00 100 THR A C 1
ATOM 739 O O . THR A 1 100 ?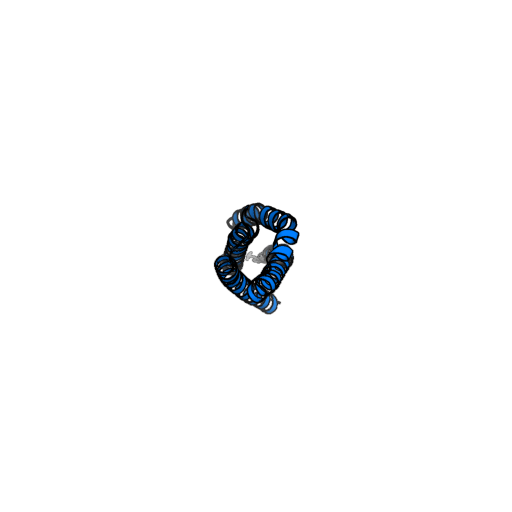 0.719 -7.885 5.418 1.00 81.00 100 THR A O 1
ATOM 742 N N . HIS A 1 101 ? -1.323 -8.815 5.556 1.00 83.25 101 HIS A N 1
ATOM 743 C CA . HIS A 1 101 ? -1.289 -9.404 4.214 1.00 83.25 101 HIS A CA 1
ATOM 744 C C . HIS A 1 101 ? -1.080 -8.335 3.144 1.00 83.25 101 HIS A C 1
ATOM 746 O O . HIS A 1 101 ? -0.195 -8.458 2.301 1.00 83.25 101 HIS A O 1
ATOM 752 N N . LEU A 1 102 ? -1.827 -7.241 3.235 1.00 86.69 102 LEU A N 1
ATOM 753 C CA . LEU A 1 102 ? -1.745 -6.158 2.273 1.00 86.69 102 LEU A CA 1
ATOM 754 C C . LEU A 1 102 ? -0.389 -5.430 2.305 1.00 86.69 102 LEU A C 1
ATOM 756 O O . LEU A 1 102 ? 0.164 -5.089 1.259 1.00 86.69 102 LEU A O 1
ATOM 760 N N . ALA A 1 103 ? 0.184 -5.233 3.491 1.00 83.62 103 ALA A N 1
ATOM 761 C CA . ALA A 1 103 ? 1.525 -4.679 3.646 1.00 83.62 103 ALA A CA 1
ATOM 762 C C . ALA A 1 103 ? 2.604 -5.593 3.044 1.00 83.62 103 ALA A C 1
ATOM 764 O O . ALA A 1 103 ? 3.536 -5.118 2.391 1.00 83.62 103 ALA A O 1
ATOM 765 N N . MET A 1 104 ? 2.462 -6.906 3.236 1.00 85.00 104 MET A N 1
ATOM 766 C CA . MET A 1 104 ? 3.355 -7.909 2.660 1.00 85.00 104 MET A CA 1
ATOM 767 C C . MET A 1 104 ? 3.266 -7.944 1.133 1.00 85.00 104 MET A C 1
ATOM 769 O O . MET A 1 104 ? 4.305 -7.912 0.470 1.00 85.00 104 MET A O 1
ATOM 773 N N . ASP A 1 105 ? 2.057 -7.927 0.573 1.00 89.56 105 ASP A N 1
ATOM 774 C CA . ASP A 1 105 ? 1.834 -7.867 -0.874 1.00 89.56 105 ASP A CA 1
ATOM 775 C C . ASP A 1 105 ? 2.462 -6.603 -1.476 1.00 89.56 105 ASP A C 1
ATOM 777 O O . ASP A 1 105 ? 3.167 -6.674 -2.485 1.00 89.56 105 ASP A O 1
ATOM 781 N N . LEU A 1 106 ? 2.295 -5.449 -0.819 1.00 89.00 106 LEU A N 1
ATOM 782 C CA . LEU A 1 106 ? 2.945 -4.203 -1.229 1.00 89.00 106 LEU A CA 1
ATOM 783 C C . LEU A 1 106 ? 4.469 -4.298 -1.184 1.00 89.00 106 LEU A C 1
ATOM 785 O O . LEU A 1 106 ? 5.129 -3.834 -2.110 1.00 89.00 106 LEU A O 1
ATOM 789 N N . LYS A 1 107 ? 5.046 -4.912 -0.149 1.00 87.88 107 LYS A N 1
ATOM 790 C CA . LYS A 1 107 ? 6.500 -5.095 -0.038 1.00 87.88 107 LYS A CA 1
ATOM 791 C C . LYS A 1 107 ? 7.050 -5.945 -1.181 1.00 87.88 107 LYS A C 1
ATOM 793 O O . LYS A 1 107 ? 8.084 -5.598 -1.750 1.00 87.88 107 LYS A O 1
ATOM 798 N N . VAL A 1 108 ? 6.349 -7.019 -1.546 1.00 88.94 108 VAL A N 1
ATOM 799 C CA . VAL A 1 108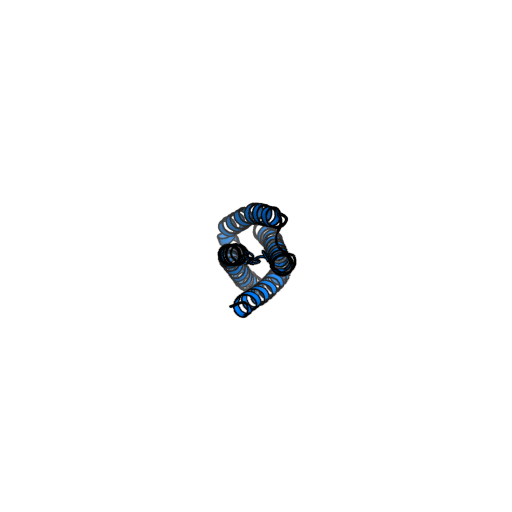 ? 6.713 -7.877 -2.683 1.00 88.94 108 VAL A CA 1
ATOM 800 C C . VAL A 1 108 ? 6.611 -7.104 -3.997 1.00 88.94 108 VAL A C 1
ATOM 802 O O . VAL A 1 108 ? 7.560 -7.097 -4.779 1.00 88.94 108 VAL A O 1
ATOM 805 N N . VAL A 1 109 ? 5.494 -6.408 -4.222 1.00 90.62 109 VAL A N 1
ATOM 806 C CA . VAL A 1 109 ? 5.253 -5.627 -5.441 1.00 90.62 109 VAL A CA 1
ATOM 807 C C . VAL A 1 109 ? 6.278 -4.503 -5.601 1.00 90.62 109 VAL A C 1
ATOM 809 O O . VAL A 1 109 ? 6.914 -4.395 -6.648 1.00 90.62 109 VAL A O 1
ATOM 812 N N . VAL A 1 110 ? 6.483 -3.689 -4.564 1.00 90.94 110 VAL A N 1
ATOM 813 C CA . VAL A 1 11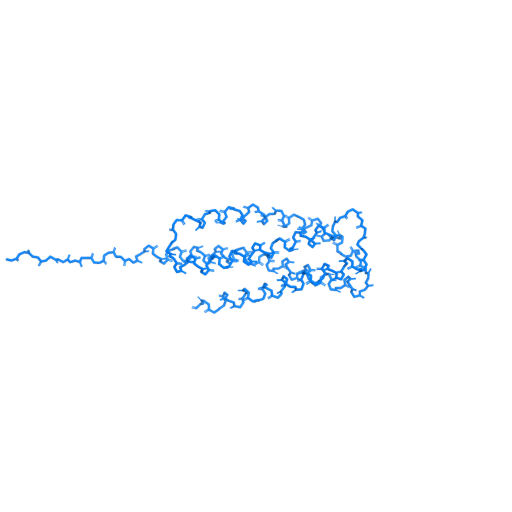0 ? 7.460 -2.592 -4.575 1.00 90.94 110 VAL A CA 1
ATOM 814 C C . VAL A 1 110 ? 8.872 -3.146 -4.749 1.00 90.94 110 VAL A C 1
ATOM 816 O O . VAL A 1 110 ? 9.633 -2.600 -5.539 1.00 90.94 110 VAL A O 1
ATOM 819 N N . GLY A 1 111 ? 9.218 -4.263 -4.102 1.00 89.44 111 GLY A N 1
ATOM 820 C CA . GLY A 1 111 ? 10.514 -4.921 -4.288 1.00 89.44 111 GLY A CA 1
ATOM 821 C C . GLY A 1 111 ? 10.757 -5.388 -5.727 1.00 89.44 111 GLY A C 1
ATOM 822 O O . GLY A 1 111 ? 11.843 -5.173 -6.261 1.00 89.44 111 GLY A O 1
ATOM 823 N N . ALA A 1 112 ? 9.745 -5.971 -6.373 1.00 88.00 112 ALA A N 1
ATOM 824 C CA . ALA A 1 112 ? 9.832 -6.417 -7.763 1.00 88.00 112 ALA A CA 1
ATOM 825 C C . ALA A 1 112 ? 9.966 -5.243 -8.749 1.00 88.00 112 ALA A C 1
ATOM 827 O O . ALA A 1 112 ? 10.728 -5.314 -9.708 1.00 88.00 112 ALA A O 1
ATOM 828 N N . VAL A 1 113 ? 9.246 -4.148 -8.503 1.00 90.31 113 VAL A N 1
ATOM 829 C CA . VAL A 1 113 ? 9.230 -2.966 -9.378 1.00 90.31 113 VAL A CA 1
ATOM 830 C C . VAL A 1 113 ? 10.471 -2.088 -9.201 1.00 90.31 113 VAL A C 1
ATOM 832 O O . VAL A 1 113 ? 10.968 -1.514 -10.168 1.00 90.31 113 VAL A O 1
ATOM 835 N N . CYS A 1 114 ? 10.956 -1.969 -7.966 1.00 90.50 114 CYS A N 1
ATOM 836 C CA . CYS A 1 114 ? 12.040 -1.068 -7.576 1.00 90.50 114 CYS A CA 1
ATOM 837 C C . CYS A 1 114 ? 13.399 -1.760 -7.454 1.00 90.50 114 CYS A C 1
ATOM 839 O O . CYS A 1 114 ? 14.346 -1.171 -6.927 1.00 90.50 114 CYS A O 1
ATOM 841 N N . GLY A 1 115 ? 13.496 -3.002 -7.933 1.00 86.19 115 GLY A N 1
ATOM 842 C CA . GLY A 1 115 ? 14.754 -3.721 -8.065 1.00 86.19 115 GLY A CA 1
ATOM 843 C C . GLY A 1 115 ? 15.741 -3.021 -9.007 1.00 86.19 115 GLY A C 1
ATOM 844 O O . GLY A 1 115 ? 15.426 -2.057 -9.703 1.00 86.19 115 GLY A O 1
ATOM 845 N N . THR A 1 116 ? 16.974 -3.520 -9.034 1.00 73.75 116 THR A N 1
ATOM 846 C CA . THR A 1 116 ? 18.063 -2.942 -9.840 1.00 73.75 116 THR A CA 1
ATOM 847 C C . THR A 1 116 ? 17.874 -3.125 -11.347 1.00 73.75 116 THR A C 1
ATOM 849 O O . THR A 1 116 ? 18.429 -2.355 -12.130 1.00 73.75 116 THR A O 1
ATOM 852 N N . ASN A 1 117 ? 17.084 -4.117 -11.760 1.00 83.69 117 ASN A N 1
ATOM 853 C CA . ASN A 1 117 ? 16.783 -4.399 -13.159 1.00 83.69 117 ASN A CA 1
ATOM 854 C C . ASN A 1 117 ? 15.444 -3.775 -13.557 1.00 83.69 117 ASN A C 1
ATOM 856 O O . ASN A 1 117 ? 14.509 -3.723 -12.761 1.00 83.69 117 ASN A O 1
ATOM 860 N N . ALA A 1 118 ? 15.335 -3.326 -14.809 1.00 84.19 118 ALA A N 1
ATOM 861 C CA . ALA A 1 118 ? 14.048 -2.899 -15.343 1.00 84.19 118 ALA A CA 1
ATOM 862 C C . ALA A 1 118 ? 13.091 -4.107 -15.401 1.00 84.19 118 ALA A C 1
ATOM 864 O O . ALA A 1 118 ? 13.475 -5.128 -15.979 1.00 84.19 118 ALA A O 1
ATOM 865 N N . PRO A 1 119 ? 11.870 -4.009 -14.841 1.00 88.31 119 PRO A N 1
ATOM 866 C CA . PRO A 1 119 ? 10.934 -5.122 -14.842 1.00 88.31 119 PRO A CA 1
ATOM 867 C C . PRO A 1 119 ? 10.468 -5.422 -16.268 1.00 88.31 119 PRO A C 1
ATOM 869 O O . PRO A 1 119 ? 10.126 -4.528 -17.047 1.00 88.31 119 PRO A O 1
ATOM 872 N N . THR A 1 120 ? 10.440 -6.701 -16.609 1.00 90.56 120 THR A N 1
ATOM 873 C CA . THR A 1 120 ? 9.856 -7.208 -17.847 1.00 90.56 120 THR A CA 1
ATOM 874 C C . THR A 1 120 ? 8.336 -7.038 -17.838 1.00 90.56 120 THR A C 1
ATOM 876 O O . THR A 1 120 ? 7.695 -6.914 -16.794 1.00 90.56 120 THR A O 1
ATOM 879 N N . ARG A 1 121 ? 7.706 -7.112 -19.016 1.00 87.31 121 ARG A N 1
ATOM 880 C CA . ARG A 1 121 ? 6.238 -7.069 -19.123 1.00 87.31 121 ARG A CA 1
ATOM 881 C C . ARG A 1 121 ? 5.554 -8.192 -18.333 1.00 87.31 121 ARG A C 1
ATOM 883 O O . ARG A 1 121 ? 4.493 -7.966 -17.761 1.00 87.31 121 ARG A O 1
ATOM 890 N N . ALA A 1 122 ? 6.149 -9.385 -18.294 1.00 89.31 122 ALA A N 1
ATOM 891 C CA . ALA A 1 122 ? 5.622 -10.508 -17.521 1.00 89.31 122 ALA A CA 1
ATOM 892 C C . ALA A 1 122 ? 5.667 -10.227 -16.010 1.00 89.31 122 ALA A C 1
ATOM 894 O O . ALA A 1 122 ? 4.690 -10.481 -15.308 1.00 89.31 122 ALA A O 1
ATOM 895 N N . GLU A 1 123 ? 6.758 -9.633 -15.521 1.00 90.75 123 GLU A N 1
ATOM 896 C CA . GLU A 1 123 ? 6.892 -9.219 -14.120 1.00 90.75 123 GLU A CA 1
ATOM 897 C C . GLU A 1 123 ? 5.922 -8.090 -13.766 1.00 90.75 123 GLU A C 1
ATOM 899 O O . GLU A 1 123 ? 5.301 -8.140 -12.709 1.00 90.75 123 GLU A O 1
ATOM 904 N N . LEU A 1 124 ? 5.707 -7.124 -14.667 1.00 89.88 124 LEU A N 1
ATOM 905 C CA . LEU A 1 124 ? 4.700 -6.073 -14.485 1.00 89.88 124 LEU A CA 1
ATOM 906 C C . LEU A 1 124 ? 3.278 -6.641 -14.399 1.00 89.88 124 LEU A C 1
ATOM 908 O O . LEU A 1 124 ? 2.507 -6.213 -13.545 1.00 89.88 124 LEU A O 1
ATOM 912 N N . LEU A 1 125 ? 2.928 -7.616 -15.244 1.00 90.56 125 LEU A N 1
ATOM 913 C CA . LEU A 1 125 ? 1.619 -8.279 -15.200 1.00 90.56 125 LEU A CA 1
ATOM 914 C C . LEU A 1 125 ? 1.435 -9.102 -13.918 1.00 90.56 125 LEU A C 1
ATOM 916 O O . LEU A 1 125 ? 0.360 -9.071 -13.322 1.00 90.56 125 LEU A O 1
ATOM 920 N N . SER A 1 126 ? 2.485 -9.794 -13.472 1.00 92.19 126 SER A N 1
ATOM 921 C CA . SER A 1 126 ? 2.482 -10.531 -12.205 1.00 92.19 126 SER A CA 1
ATOM 922 C C . SER A 1 126 ? 2.322 -9.586 -11.006 1.00 92.19 126 SER A C 1
ATOM 924 O O . SER A 1 126 ? 1.424 -9.765 -10.183 1.00 92.19 126 SER A O 1
ATOM 926 N N . ALA A 1 127 ? 3.115 -8.509 -10.954 1.00 91.19 127 ALA A N 1
ATOM 927 C CA . ALA A 1 127 ? 3.021 -7.480 -9.921 1.00 91.19 127 ALA A CA 1
ATOM 928 C C . ALA A 1 127 ? 1.648 -6.790 -9.923 1.00 91.19 127 ALA A C 1
ATOM 930 O O . ALA A 1 127 ? 1.078 -6.537 -8.863 1.00 91.19 127 ALA A O 1
ATOM 931 N N . TYR A 1 128 ? 1.082 -6.532 -11.105 1.00 92.81 128 TYR A N 1
ATOM 932 C CA . TYR A 1 128 ? -0.265 -5.987 -11.242 1.00 92.81 128 TYR A CA 1
ATOM 933 C C . TYR A 1 128 ? -1.335 -6.935 -10.685 1.00 92.81 128 TYR A C 1
ATOM 935 O O . TYR A 1 128 ? -2.233 -6.476 -9.981 1.00 92.81 128 TYR A O 1
ATOM 943 N N . ALA A 1 129 ? -1.238 -8.245 -10.936 1.00 92.62 129 ALA A N 1
ATOM 944 C CA . ALA A 1 129 ? -2.183 -9.220 -10.388 1.00 92.62 129 ALA A CA 1
ATOM 945 C C . ALA A 1 129 ? -2.179 -9.213 -8.848 1.00 92.62 129 ALA A C 1
ATOM 947 O O . ALA A 1 129 ? -3.242 -9.150 -8.226 1.00 92.62 129 ALA A O 1
ATOM 948 N N . VAL A 1 130 ? -0.993 -9.178 -8.231 1.00 93.00 130 VAL A N 1
ATOM 949 C CA . VAL A 1 130 ? -0.846 -9.059 -6.769 1.00 93.00 130 VAL A CA 1
ATOM 950 C C . VAL A 1 130 ? -1.419 -7.727 -6.267 1.00 93.00 130 VAL A C 1
ATOM 952 O O . VAL A 1 130 ? -2.249 -7.714 -5.359 1.00 93.00 130 VAL A O 1
ATOM 955 N N . ALA A 1 131 ? -1.073 -6.605 -6.907 1.00 90.12 131 ALA A N 1
ATO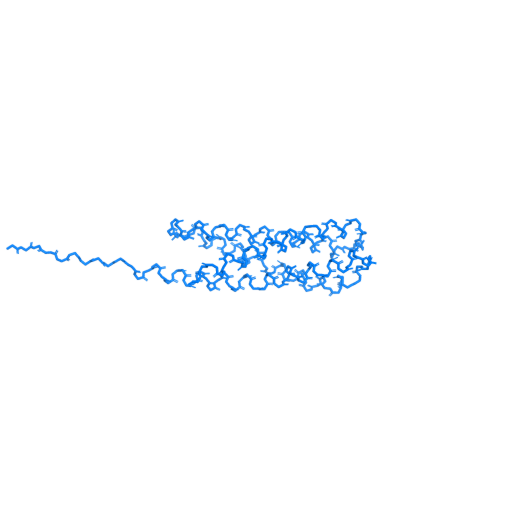M 956 C CA . ALA A 1 131 ? -1.604 -5.287 -6.551 1.00 90.12 131 ALA A CA 1
ATOM 957 C C . ALA A 1 131 ? -3.132 -5.183 -6.739 1.00 90.12 131 ALA A C 1
ATOM 959 O O . ALA A 1 131 ? -3.802 -4.424 -6.038 1.00 90.12 131 ALA A O 1
ATOM 960 N N . SER A 1 132 ? -3.712 -5.931 -7.680 1.00 92.25 132 SER A N 1
ATOM 961 C CA . SER A 1 132 ? -5.162 -6.025 -7.881 1.00 92.25 132 SER A CA 1
ATOM 962 C C . SER A 1 132 ? -5.852 -6.748 -6.730 1.00 92.25 132 SER A C 1
ATOM 964 O O . SER A 1 132 ? -6.868 -6.259 -6.232 1.00 92.25 132 SER A O 1
ATOM 966 N N . ASN A 1 133 ? -5.281 -7.858 -6.259 1.00 91.12 133 ASN A N 1
ATOM 967 C CA . ASN A 1 133 ? -5.794 -8.574 -5.091 1.00 91.12 133 ASN A CA 1
ATOM 968 C C . ASN A 1 133 ? -5.701 -7.709 -3.827 1.00 91.12 133 ASN A C 1
ATOM 970 O O . ASN A 1 133 ? -6.698 -7.559 -3.120 1.00 91.12 133 ASN A O 1
ATOM 974 N N . ALA A 1 134 ? -4.561 -7.043 -3.608 1.00 88.31 134 ALA A N 1
ATOM 975 C CA . ALA A 1 134 ? -4.394 -6.094 -2.508 1.00 88.31 134 ALA A CA 1
ATOM 976 C C . ALA A 1 134 ? -5.418 -4.944 -2.583 1.00 88.31 134 ALA A C 1
ATOM 978 O O . ALA A 1 134 ? -6.050 -4.595 -1.589 1.00 88.31 134 ALA A O 1
ATOM 979 N N . SER A 1 135 ? -5.663 -4.385 -3.773 1.00 90.38 135 SER A N 1
ATOM 980 C CA . SER A 1 135 ? -6.679 -3.341 -3.973 1.00 90.38 135 SER A CA 1
ATOM 981 C C . SER A 1 135 ? -8.107 -3.835 -3.703 1.00 90.38 135 SER A C 1
ATOM 983 O O . SER A 1 135 ? -8.925 -3.112 -3.128 1.00 90.38 135 SER A O 1
ATOM 985 N N . ALA A 1 136 ? -8.431 -5.073 -4.086 1.00 90.12 136 ALA A N 1
ATOM 986 C CA . ALA A 1 136 ? -9.717 -5.688 -3.775 1.00 90.12 136 ALA A CA 1
ATOM 987 C C . ALA A 1 136 ? -9.909 -5.866 -2.260 1.00 90.12 136 ALA A C 1
ATOM 989 O O . ALA A 1 136 ? -10.940 -5.441 -1.736 1.00 90.12 136 ALA A O 1
ATOM 990 N N . LEU A 1 137 ? -8.901 -6.396 -1.561 1.00 87.75 137 LEU A N 1
ATOM 991 C CA . LEU A 1 137 ? -8.911 -6.546 -0.105 1.00 87.75 137 LEU A CA 1
ATOM 992 C C . LEU A 1 137 ? -9.043 -5.188 0.602 1.00 87.75 137 LEU A C 1
ATOM 994 O O . LEU A 1 137 ? -9.902 -5.023 1.464 1.00 87.75 137 LEU A O 1
ATOM 998 N N . ASN A 1 138 ? -8.282 -4.178 0.169 1.00 86.94 138 ASN A N 1
ATOM 999 C CA . ASN A 1 138 ? -8.370 -2.816 0.699 1.00 86.94 138 ASN A CA 1
ATOM 1000 C C . ASN A 1 138 ? -9.787 -2.231 0.585 1.00 86.94 138 ASN A C 1
ATOM 1002 O O . ASN A 1 138 ? -10.296 -1.618 1.524 1.00 86.94 138 ASN A O 1
ATOM 1006 N N . ARG A 1 139 ? -10.463 -2.450 -0.552 1.00 88.06 139 ARG A N 1
ATOM 1007 C CA . ARG A 1 139 ? -11.862 -2.030 -0.732 1.00 88.06 139 ARG A CA 1
ATOM 1008 C C . ARG A 1 139 ? -12.810 -2.785 0.196 1.00 88.06 139 ARG A C 1
ATOM 1010 O O . ARG A 1 139 ? -13.672 -2.151 0.795 1.00 88.06 139 ARG A O 1
ATOM 1017 N N . GLN A 1 140 ? -12.649 -4.101 0.348 1.00 87.06 140 GLN A N 1
ATOM 1018 C CA . GLN A 1 140 ? -13.460 -4.894 1.281 1.00 87.06 140 GLN A CA 1
ATOM 1019 C C . GLN A 1 140 ? -13.299 -4.403 2.726 1.00 87.06 140 GLN A C 1
ATOM 1021 O O . GLN A 1 140 ? -14.296 -4.179 3.410 1.00 87.06 140 GLN A O 1
ATOM 1026 N N . MET A 1 141 ? -12.066 -4.136 3.161 1.00 84.00 141 MET A N 1
ATOM 1027 C CA . MET A 1 141 ? -11.782 -3.588 4.490 1.00 84.00 141 MET A CA 1
ATOM 1028 C C . MET A 1 141 ? -12.383 -2.192 4.682 1.00 84.00 141 MET A C 1
ATOM 1030 O O . MET A 1 141 ? -12.990 -1.913 5.714 1.00 84.00 141 MET A O 1
ATOM 1034 N N . ALA A 1 142 ? -12.260 -1.308 3.687 1.00 82.12 142 ALA A N 1
ATOM 1035 C CA . ALA A 1 142 ? -12.858 0.024 3.746 1.00 82.12 142 ALA A CA 1
ATOM 1036 C C . ALA A 1 142 ? -14.389 -0.039 3.895 1.00 82.12 142 ALA A C 1
ATOM 1038 O O . ALA A 1 142 ? -14.963 0.752 4.643 1.00 82.12 142 ALA A O 1
ATOM 1039 N N . LEU A 1 143 ? -15.043 -0.995 3.227 1.00 84.00 143 LEU A N 1
ATOM 1040 C CA . LEU A 1 143 ? -16.481 -1.238 3.362 1.00 84.00 143 LEU A CA 1
ATOM 1041 C C . LEU A 1 143 ? -16.838 -1.773 4.758 1.00 84.00 143 LEU A C 1
ATOM 1043 O O . LEU A 1 143 ? -17.781 -1.273 5.369 1.00 84.00 143 LEU A O 1
ATOM 1047 N N . GLN A 1 144 ? -16.060 -2.715 5.305 1.00 76.56 144 GLN A N 1
ATOM 1048 C CA . GLN A 1 144 ? -16.263 -3.226 6.669 1.00 76.56 144 GLN A CA 1
ATOM 1049 C C . GLN A 1 144 ? -16.224 -2.095 7.714 1.00 76.56 144 GLN A C 1
ATOM 1051 O O . GLN A 1 144 ? -17.105 -2.026 8.569 1.00 76.56 144 GLN A O 1
ATOM 1056 N N . LEU A 1 145 ? -15.285 -1.148 7.595 1.00 71.69 145 LEU A N 1
ATOM 1057 C CA . LEU A 1 145 ? -15.168 -0.003 8.513 1.00 71.69 145 LEU A CA 1
ATOM 1058 C C . LEU A 1 145 ? -16.342 0.987 8.441 1.00 71.69 145 LEU A C 1
ATOM 1060 O O . LEU A 1 145 ? -16.595 1.723 9.396 1.00 71.69 145 LEU A O 1
ATOM 1064 N N . GLN A 1 146 ? -17.057 1.045 7.316 1.00 73.62 146 GLN A N 1
ATOM 1065 C CA . GLN A 1 146 ? -18.243 1.896 7.182 1.00 73.62 146 GLN A CA 1
ATOM 1066 C C . GLN A 1 146 ? -19.471 1.276 7.850 1.00 73.62 146 GLN A C 1
ATOM 1068 O O . GLN A 1 146 ? -20.294 2.008 8.392 1.00 73.62 146 GLN A O 1
ATOM 1073 N N . THR A 1 147 ? -19.579 -0.055 7.846 1.00 66.44 147 THR A N 1
ATOM 1074 C CA . THR A 1 147 ? -20.712 -0.782 8.449 1.00 66.44 147 THR A CA 1
ATOM 1075 C C . THR A 1 147 ? -20.697 -0.810 9.979 1.00 66.44 147 THR A C 1
ATOM 1077 O O . THR A 1 147 ? -21.667 -1.238 10.594 1.00 66.44 147 THR A O 1
ATOM 1080 N N . THR A 1 148 ? -19.605 -0.362 10.602 1.00 55.12 148 THR A N 1
ATOM 1081 C CA . THR A 1 148 ? -19.411 -0.362 12.060 1.00 55.12 148 THR A CA 1
ATOM 1082 C C . THR A 1 148 ? -19.698 0.987 12.734 1.00 55.12 148 THR A C 1
ATOM 1084 O O . THR A 1 148 ? -19.355 1.148 13.904 1.00 55.12 148 THR A O 1
ATOM 1087 N N . LYS A 1 149 ? -20.274 1.957 12.014 1.00 48.72 149 LYS A N 1
ATOM 1088 C CA . LYS A 1 149 ? -20.771 3.226 12.577 1.00 48.72 149 LYS A CA 1
ATOM 1089 C C . LYS A 1 149 ? -22.212 3.086 13.046 1.00 48.72 149 LYS A C 1
ATOM 1091 O O . LYS A 1 149 ? -22.531 3.721 14.072 1.00 48.72 149 LYS A O 1
#